Protein AF-A0A9J7KKP9-F1 (afdb_monomer)

pLDDT: mean 76.57, std 21.22, range [40.22, 98.06]

Foldseek 3Di:
DDDPPPPPPPPPPPDDDWDWAWAQELNAIDIDTLCLQLVPCPWQSNVQRDPPPVPDPGPPCPPQQDPVRHGYHDADNVLVVQVSVCSVPVAGDDPQPDDCLVRNLVVCVVRVPVSSNVRSVVCVVPNPDDDDPPDPDDDD

Mean predicted aligned error: 11.91 Å

Secondary structure (DSSP, 8-state):
--STTSSSSSS---S-S--EEEEEETTEEEEEEHHHHTSSTTSHHHHHH-TT-TT-SS-S-GGGB-TT--EEE-S-HHHHHHHHHHHHHSS----TT---HHHHHHHHHHHT-HHHHHHHHHHHHH-S------------

InterPro domains:
  IPR000210 BTB/POZ domain [SM00225] (19-128)
  IPR003131 Potassium channel tetramerisation-type BTB domain [PF02214] (21-117)
  IPR011333 SKP1/BTB/POZ domain superfamily [G3DSA:3.30.710.10] (2-127)
  IPR011333 SKP1/BTB/POZ domain superfamily [SSF54695] (18-123)

Radius of gyration: 18.69 Å; Cα contacts (8 Å, |Δi|>4): 148; chains: 1; bounding box: 38×39×63 Å

Sequence (140 aa):
MNRQRRQARSAQRNGRADDIVYLNVGGHFYTTTRRTITRYPNSRLGRMFRPGAKGFNYPRFPSLWDEQGQFVIDRDGKIFRHVLNFLRLGELVLPDDFRELDLLEKEAEFYDIQELVKAVRTWGKYGCQPVDFNEERIWF

Nearest PDB structures (foldseek):
  8pnm-assembly2_E  TM=8.970E-01  e=4.968E-11  Homo sapiens
  8pnm-assembly2_G  TM=9.168E-01  e=1.965E-10  Homo sapiens
  8pnm-assembly2_H  TM=8.931E-01  e=1.438E-10  Homo sapiens
  8pnm-assembly1_A  TM=8.762E-01  e=1.438E-10  Homo sapiens
  6i0q-assembly1_A  TM=8.826E-01  e=2.227E-10  Homo sapiens

Organism: Branchiostoma floridae (NCBI:txid7739)

Solvent-accessible surface area (backbone atoms only — not comparable to full-atom values): 8849 Å² total; per-residue (Å²): 140,89,77,76,79,75,73,69,77,80,80,76,84,84,84,75,85,62,54,77,42,54,35,30,23,58,87,36,79,45,80,48,37,40,60,39,56,28,63,52,52,89,14,53,50,5,62,74,59,51,85,84,57,81,91,44,82,73,74,97,50,81,84,33,48,50,99,85,72,32,42,47,40,98,46,66,32,74,59,44,54,51,57,53,44,24,45,67,72,75,50,88,78,74,65,94,81,68,81,59,57,73,59,46,36,52,49,24,59,68,40,42,36,67,69,51,35,52,47,48,57,48,35,75,74,68,44,101,58,89,79,77,89,84,65,104,68,86,82,132

Structure (mmCIF, N/CA/C/O backbone):
data_AF-A0A9J7KKP9-F1
#
_entry.id   AF-A0A9J7KKP9-F1
#
loop_
_atom_site.group_PDB
_atom_site.id
_atom_site.type_symbol
_atom_site.label_atom_id
_atom_site.label_alt_id
_atom_site.label_comp_id
_atom_site.label_asym_id
_atom_site.label_entity_id
_atom_site.label_seq_id
_atom_site.pdbx_PDB_ins_code
_atom_site.Cartn_x
_atom_site.Cartn_y
_atom_site.Cartn_z
_atom_site.occupancy
_atom_site.B_iso_or_equiv
_a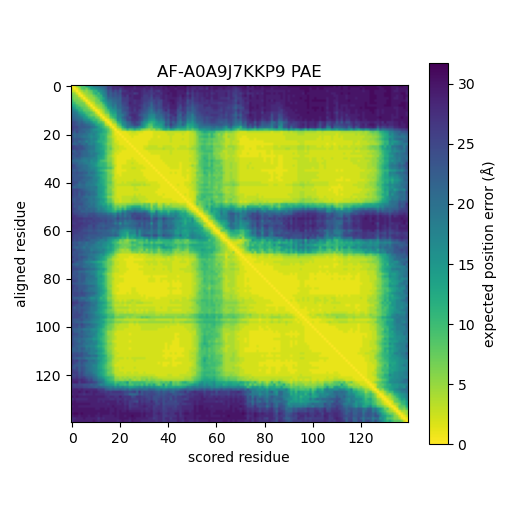tom_site.auth_seq_id
_atom_site.auth_comp_id
_atom_site.auth_asym_id
_atom_site.auth_atom_id
_atom_site.pdbx_PDB_model_num
ATOM 1 N N . MET A 1 1 ? 21.155 -13.452 -42.723 1.00 51.09 1 MET A N 1
ATOM 2 C CA . MET A 1 1 ? 19.798 -12.961 -42.383 1.00 51.09 1 MET A CA 1
ATOM 3 C C . MET A 1 1 ? 19.474 -13.447 -40.966 1.00 51.09 1 MET A C 1
ATOM 5 O O . MET A 1 1 ? 19.676 -14.625 -40.738 1.00 51.09 1 MET A O 1
ATOM 9 N N . ASN A 1 2 ? 19.061 -12.580 -40.024 1.00 41.19 2 ASN A N 1
ATOM 10 C CA . ASN A 1 2 ? 18.736 -12.866 -38.594 1.00 41.19 2 ASN A CA 1
ATOM 11 C C . ASN A 1 2 ? 19.797 -12.598 -37.500 1.00 41.19 2 ASN A C 1
ATOM 13 O O . ASN A 1 2 ? 20.095 -13.466 -36.687 1.00 41.19 2 ASN A O 1
ATOM 17 N N . ARG A 1 3 ? 20.264 -11.348 -37.362 1.00 46.97 3 ARG A N 1
ATOM 18 C CA . ARG A 1 3 ? 20.737 -10.831 -36.049 1.00 46.97 3 ARG A CA 1
ATOM 19 C C . ARG A 1 3 ? 20.099 -9.508 -35.607 1.00 46.97 3 ARG A C 1
ATOM 21 O O . ARG A 1 3 ? 20.134 -9.186 -34.428 1.00 46.97 3 ARG A O 1
ATOM 28 N N . GLN A 1 4 ? 19.413 -8.796 -36.502 1.00 51.38 4 GLN A N 1
ATOM 29 C CA . GLN A 1 4 ? 18.884 -7.452 -36.219 1.00 51.38 4 GLN A CA 1
ATOM 30 C C . GLN A 1 4 ? 17.445 -7.406 -35.667 1.00 51.38 4 GLN A C 1
ATOM 32 O O . GLN A 1 4 ? 16.972 -6.343 -35.291 1.00 51.38 4 GLN A O 1
ATOM 37 N N . ARG A 1 5 ? 16.738 -8.540 -35.535 1.00 49.69 5 ARG A N 1
ATOM 38 C CA . ARG A 1 5 ? 15.347 -8.554 -35.024 1.00 49.69 5 ARG A CA 1
ATOM 39 C C . ARG A 1 5 ? 15.206 -8.647 -33.498 1.00 49.69 5 ARG A C 1
ATOM 41 O O . ARG A 1 5 ? 14.109 -8.455 -32.989 1.00 49.69 5 ARG A O 1
ATOM 48 N N . ARG A 1 6 ? 16.286 -8.916 -32.753 1.00 45.44 6 ARG A N 1
ATOM 49 C CA . ARG A 1 6 ? 16.229 -9.039 -31.280 1.00 45.44 6 ARG A CA 1
ATOM 50 C C . ARG A 1 6 ? 16.405 -7.715 -30.531 1.00 45.44 6 ARG A C 1
ATOM 52 O O . ARG A 1 6 ? 15.982 -7.625 -29.387 1.00 45.44 6 ARG A O 1
ATOM 59 N N . GLN A 1 7 ? 16.957 -6.685 -31.172 1.00 48.47 7 GLN A N 1
ATOM 60 C CA . GLN A 1 7 ? 17.256 -5.400 -30.521 1.00 48.47 7 GLN A CA 1
ATOM 61 C C . GLN A 1 7 ? 16.161 -4.332 -30.697 1.00 48.47 7 GLN A C 1
ATOM 63 O O . GLN A 1 7 ? 16.255 -3.263 -30.110 1.00 48.47 7 GLN A O 1
ATOM 68 N N . ALA A 1 8 ? 15.082 -4.623 -31.432 1.00 41.12 8 ALA A N 1
ATOM 69 C CA . ALA A 1 8 ? 13.999 -3.664 -31.683 1.00 41.12 8 ALA A CA 1
ATOM 70 C C . ALA A 1 8 ? 12.833 -3.721 -30.668 1.00 41.12 8 ALA A C 1
ATOM 72 O O . ALA A 1 8 ? 11.894 -2.941 -30.779 1.00 41.12 8 ALA A O 1
ATOM 73 N N . ARG A 1 9 ? 12.856 -4.626 -29.674 1.00 43.91 9 ARG A N 1
ATOM 74 C CA . ARG A 1 9 ? 11.778 -4.735 -28.663 1.00 43.91 9 ARG A CA 1
ATOM 75 C C . ARG A 1 9 ? 11.997 -3.895 -27.402 1.00 43.91 9 ARG A C 1
ATOM 77 O O . ARG A 1 9 ? 11.061 -3.731 -26.628 1.00 43.91 9 ARG A O 1
ATOM 84 N N . SER A 1 10 ? 13.195 -3.359 -27.187 1.00 43.91 10 SER A N 1
ATOM 85 C CA . SER A 1 10 ? 13.556 -2.660 -25.946 1.00 43.91 10 SER A CA 1
ATOM 86 C C . SER A 1 10 ? 13.458 -1.132 -26.021 1.00 43.91 10 SER A C 1
ATOM 88 O O . SER A 1 10 ? 13.571 -0.481 -24.989 1.00 43.91 10 SER A O 1
ATOM 90 N N . ALA A 1 11 ? 13.211 -0.544 -27.198 1.00 45.47 11 ALA A N 1
ATOM 91 C CA . ALA A 1 11 ? 13.311 0.907 -27.405 1.00 45.47 11 ALA A CA 1
ATOM 92 C C . ALA A 1 11 ? 11.970 1.649 -27.582 1.00 45.47 11 ALA A C 1
ATOM 94 O O . ALA A 1 11 ? 11.970 2.830 -27.919 1.00 45.47 11 ALA A O 1
ATOM 95 N N . GLN A 1 12 ? 10.819 1.009 -27.338 1.00 44.66 12 GLN A N 1
ATOM 96 C CA . GLN A 1 12 ? 9.517 1.660 -27.536 1.00 44.66 12 GLN A CA 1
ATOM 97 C C . GLN A 1 12 ? 8.521 1.339 -26.419 1.00 44.66 12 GLN A C 1
ATOM 99 O O . GLN A 1 12 ? 7.520 0.657 -26.610 1.00 44.66 12 GLN A O 1
ATOM 104 N N . ARG A 1 13 ? 8.806 1.853 -25.221 1.00 44.84 13 ARG A N 1
ATOM 105 C CA . ARG A 1 13 ? 7.824 1.989 -24.130 1.00 44.84 13 ARG A CA 1
ATOM 106 C C . ARG A 1 13 ? 7.748 3.422 -23.591 1.00 44.84 13 ARG A C 1
ATOM 108 O O . ARG A 1 13 ? 7.372 3.641 -22.451 1.00 44.84 13 ARG A O 1
ATOM 115 N N . ASN A 1 14 ? 8.087 4.410 -24.419 1.00 48.66 14 ASN A N 1
ATOM 116 C CA . ASN A 1 14 ? 7.822 5.808 -24.096 1.00 48.66 14 ASN A CA 1
ATOM 117 C C . ASN A 1 14 ? 6.437 6.207 -24.609 1.00 48.66 14 ASN A C 1
ATOM 119 O O . ASN A 1 14 ? 6.216 6.296 -25.816 1.00 48.66 14 ASN A O 1
ATOM 123 N N . GLY A 1 15 ? 5.535 6.462 -23.660 1.00 46.62 15 GLY A N 1
ATOM 124 C CA . GLY A 1 15 ? 4.261 7.139 -23.874 1.00 46.62 15 GLY A CA 1
ATOM 125 C C . GLY A 1 15 ? 3.054 6.208 -23.864 1.00 46.62 15 GLY A C 1
ATOM 126 O O . GLY A 1 15 ? 2.677 5.692 -24.915 1.00 46.62 15 GLY A O 1
ATOM 127 N N . ARG A 1 16 ? 2.450 6.027 -22.682 1.00 47.84 16 ARG A N 1
ATOM 128 C CA . ARG A 1 16 ? 1.007 5.851 -22.407 1.00 47.84 16 ARG A CA 1
ATOM 129 C C . ARG A 1 16 ? 0.822 5.642 -20.896 1.00 47.84 16 ARG A C 1
ATOM 131 O O . ARG A 1 16 ? 1.768 5.259 -20.222 1.00 47.84 16 ARG A O 1
ATOM 138 N N . ALA A 1 17 ? -0.346 6.003 -20.376 1.00 44.81 17 ALA A N 1
ATOM 139 C CA . ALA A 1 17 ? -0.692 5.969 -18.956 1.00 44.81 17 ALA A CA 1
ATOM 140 C C . ALA A 1 17 ? -0.261 4.670 -18.238 1.00 44.81 17 ALA A C 1
ATOM 142 O O . ALA A 1 17 ? -0.307 3.598 -18.830 1.00 44.81 17 ALA A O 1
ATOM 143 N N . ASP A 1 18 ? 0.086 4.785 -16.953 1.00 57.22 18 ASP A N 1
ATOM 144 C CA . ASP A 1 18 ? -0.027 3.694 -15.977 1.00 57.22 18 ASP A CA 1
ATOM 145 C C . ASP A 1 18 ? 0.723 2.383 -16.298 1.00 57.22 18 ASP A C 1
ATOM 147 O O . ASP A 1 18 ? 0.117 1.349 -16.571 1.00 57.22 18 ASP A O 1
ATOM 151 N N . ASP A 1 19 ? 2.058 2.386 -16.170 1.00 81.00 19 ASP A N 1
ATOM 152 C CA . ASP A 1 19 ? 2.848 1.144 -16.128 1.00 81.00 19 ASP A CA 1
ATOM 153 C C . ASP A 1 19 ? 2.263 0.166 -15.096 1.00 81.00 19 ASP A C 1
ATOM 155 O O . ASP A 1 19 ? 2.125 0.507 -13.918 1.00 81.00 19 ASP A O 1
ATOM 159 N N . ILE A 1 20 ? 1.964 -1.062 -15.517 1.00 87.38 20 ILE A N 1
ATOM 160 C CA . ILE A 1 20 ? 1.610 -2.148 -14.600 1.00 87.38 20 ILE A CA 1
ATOM 161 C C . ILE A 1 20 ? 2.839 -2.528 -13.766 1.00 87.38 20 ILE A C 1
ATOM 163 O O . ILE A 1 20 ? 3.941 -2.684 -14.294 1.00 87.38 20 ILE A O 1
ATOM 167 N N . VAL A 1 21 ? 2.635 -2.695 -12.461 1.00 87.25 21 VAL A N 1
ATOM 168 C CA . VAL A 1 21 ? 3.633 -3.088 -11.465 1.00 87.25 21 VAL A CA 1
ATOM 169 C C . VAL A 1 21 ? 3.189 -4.395 -10.813 1.00 87.25 21 VAL A C 1
ATOM 171 O O . VAL A 1 21 ? 2.060 -4.499 -10.327 1.00 87.25 21 VAL A O 1
ATOM 174 N N . TYR A 1 22 ? 4.098 -5.366 -10.778 1.00 88.50 22 TYR A N 1
ATOM 175 C CA . TYR A 1 22 ? 3.918 -6.650 -10.106 1.00 88.50 22 TYR A CA 1
ATOM 176 C C . TYR A 1 22 ? 4.726 -6.670 -8.809 1.00 88.50 22 TYR A C 1
ATOM 178 O O . TYR A 1 22 ? 5.911 -6.328 -8.812 1.00 88.50 22 TYR A O 1
ATOM 186 N N . LEU A 1 23 ? 4.079 -7.057 -7.712 1.00 90.69 23 LEU A N 1
ATOM 187 C CA . LEU A 1 23 ? 4.653 -7.089 -6.369 1.00 90.69 23 LEU A CA 1
ATOM 188 C C . LEU A 1 23 ? 4.442 -8.477 -5.757 1.00 90.69 23 LEU A C 1
ATOM 190 O O . LEU A 1 23 ? 3.366 -9.055 -5.900 1.00 90.69 23 LEU A O 1
ATOM 194 N N . ASN A 1 24 ? 5.433 -8.964 -5.027 1.00 91.94 24 ASN A N 1
ATOM 195 C CA . ASN A 1 24 ? 5.343 -10.131 -4.161 1.00 91.94 24 ASN A CA 1
ATOM 196 C C . ASN A 1 24 ? 5.579 -9.659 -2.720 1.00 91.94 24 ASN A C 1
ATOM 198 O O . ASN A 1 24 ? 6.676 -9.227 -2.389 1.00 91.94 24 ASN A O 1
ATOM 202 N N . VAL A 1 25 ? 4.554 -9.682 -1.870 1.00 93.62 25 VAL A N 1
ATOM 203 C CA . VAL A 1 25 ? 4.631 -9.183 -0.488 1.00 93.62 25 VAL A CA 1
ATOM 204 C C . VAL A 1 25 ? 4.447 -10.350 0.472 1.00 93.62 25 VAL A C 1
ATOM 206 O O . VAL A 1 25 ? 3.336 -10.861 0.598 1.00 93.62 25 VAL A O 1
ATOM 209 N N . GLY A 1 26 ? 5.530 -10.833 1.083 1.00 92.25 26 GLY A N 1
ATOM 210 C CA . GLY A 1 26 ? 5.492 -11.993 1.984 1.00 92.25 26 GLY A CA 1
ATOM 211 C C . GLY A 1 26 ? 4.808 -13.222 1.366 1.00 92.25 26 GLY A C 1
ATOM 212 O O . GLY A 1 26 ? 3.988 -13.869 2.016 1.00 92.25 26 GLY A O 1
ATOM 213 N N . GLY A 1 27 ? 5.041 -13.483 0.073 1.00 90.81 27 GLY A N 1
ATOM 214 C CA . GLY A 1 27 ? 4.414 -14.581 -0.675 1.00 90.81 27 GLY A CA 1
ATOM 215 C C . GLY A 1 27 ? 3.026 -14.277 -1.256 1.00 90.81 27 GLY A C 1
ATOM 216 O O . GLY A 1 27 ? 2.439 -15.142 -1.904 1.00 90.81 27 GLY A O 1
ATOM 217 N N . HIS A 1 28 ? 2.488 -13.069 -1.056 1.00 94.62 28 HIS A N 1
ATOM 218 C CA . HIS A 1 28 ? 1.219 -12.637 -1.645 1.00 94.62 28 HIS A CA 1
ATOM 219 C C . HIS A 1 28 ? 1.467 -11.795 -2.894 1.00 94.62 28 HIS A C 1
ATOM 221 O O . HIS A 1 28 ? 2.108 -10.742 -2.845 1.00 94.62 28 HIS A O 1
ATOM 227 N N . PHE A 1 29 ? 0.922 -12.241 -4.021 1.00 93.81 29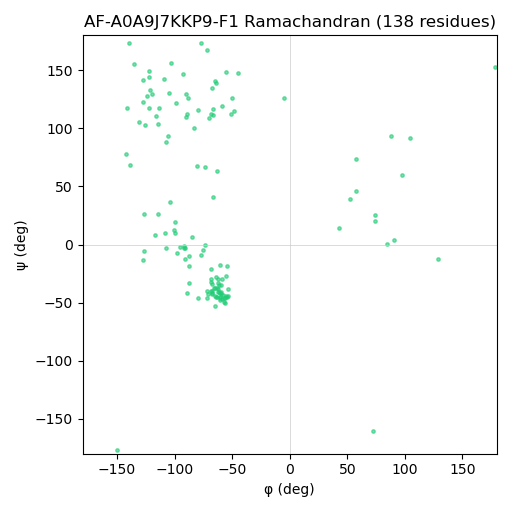 PHE A N 1
ATOM 228 C CA . PHE A 1 29 ? 1.126 -11.591 -5.310 1.00 93.81 29 PHE A CA 1
ATOM 229 C C . PHE A 1 29 ? 0.082 -10.507 -5.559 1.00 93.81 29 PHE A C 1
ATOM 231 O O . PHE A 1 29 ? -1.124 -10.752 -5.540 1.00 93.81 29 PHE A O 1
ATOM 238 N N . TYR A 1 30 ? 0.562 -9.306 -5.862 1.00 95.38 30 TYR A N 1
ATOM 239 C CA . TYR A 1 30 ? -0.255 -8.148 -6.180 1.00 95.38 30 TYR A CA 1
ATOM 240 C C . TYR A 1 30 ? 0.091 -7.598 -7.555 1.00 95.38 30 TYR A C 1
ATOM 242 O O . TYR A 1 30 ? 1.245 -7.561 -7.977 1.00 95.38 30 TYR A O 1
ATOM 250 N N . THR A 1 31 ? -0.939 -7.112 -8.240 1.00 94.06 31 THR A N 1
ATOM 251 C CA . THR A 1 31 ? -0.801 -6.344 -9.477 1.00 94.06 31 THR A CA 1
ATOM 252 C C . THR A 1 31 ? -1.449 -4.981 -9.278 1.00 94.06 31 THR A C 1
ATOM 254 O O . THR A 1 31 ? -2.557 -4.867 -8.743 1.00 94.06 31 THR A O 1
ATOM 257 N N . THR A 1 32 ? -0.746 -3.926 -9.672 1.00 93.81 32 THR A N 1
ATOM 258 C CA . THR A 1 32 ? -1.228 -2.547 -9.566 1.00 93.81 32 THR A CA 1
ATOM 259 C C . THR A 1 32 ? -0.648 -1.678 -10.679 1.00 93.81 32 THR A C 1
ATOM 261 O O . THR A 1 32 ? 0.062 -2.172 -11.549 1.00 93.81 32 THR A O 1
ATOM 264 N N . THR A 1 33 ? -0.954 -0.385 -10.673 1.00 91.88 33 THR A N 1
ATOM 265 C CA . THR A 1 33 ? -0.348 0.594 -11.581 1.00 91.88 33 THR A CA 1
ATOM 266 C C . THR A 1 33 ? 0.711 1.418 -10.859 1.00 91.88 33 THR A C 1
ATOM 268 O O . THR A 1 33 ? 0.652 1.618 -9.638 1.00 91.88 33 THR A O 1
ATOM 271 N N . ARG A 1 34 ? 1.651 1.973 -11.626 1.00 88.38 34 ARG A N 1
ATOM 272 C CA . ARG A 1 34 ? 2.628 2.937 -11.123 1.00 88.38 34 ARG A CA 1
ATOM 273 C C . ARG A 1 34 ? 1.932 4.125 -10.466 1.00 88.38 34 ARG A C 1
ATOM 275 O O . ARG A 1 34 ? 2.302 4.492 -9.361 1.00 88.38 34 ARG A O 1
ATOM 282 N N . ARG A 1 35 ? 0.880 4.667 -11.085 1.00 91.06 35 ARG A N 1
ATOM 283 C CA . ARG A 1 35 ? 0.094 5.777 -10.528 1.00 91.06 35 ARG A CA 1
ATOM 284 C C . ARG A 1 35 ? -0.430 5.478 -9.128 1.00 91.06 35 ARG A C 1
ATOM 286 O O . ARG A 1 35 ? -0.317 6.330 -8.253 1.00 91.06 35 ARG A O 1
ATOM 293 N N . THR A 1 36 ? -0.974 4.282 -8.906 1.00 94.06 36 THR A N 1
ATOM 294 C CA . THR A 1 36 ? -1.462 3.868 -7.586 1.00 94.06 36 THR A CA 1
ATOM 295 C C . THR A 1 36 ? -0.319 3.774 -6.577 1.00 94.06 36 THR A C 1
ATOM 297 O O . THR A 1 36 ? -0.387 4.392 -5.518 1.00 94.06 36 THR A O 1
ATOM 300 N N . ILE A 1 37 ? 0.749 3.036 -6.898 1.00 91.88 37 ILE A N 1
ATOM 301 C CA . ILE A 1 37 ? 1.847 2.794 -5.947 1.00 91.88 37 ILE A CA 1
ATOM 302 C C . ILE A 1 37 ? 2.660 4.070 -5.652 1.00 91.88 37 ILE A C 1
ATOM 304 O O . ILE A 1 37 ? 3.291 4.175 -4.603 1.00 91.88 37 ILE A O 1
ATOM 308 N N . THR A 1 38 ? 2.602 5.071 -6.542 1.00 91.19 38 THR A N 1
ATOM 309 C CA . THR A 1 38 ? 3.224 6.390 -6.362 1.00 91.19 38 THR A CA 1
ATOM 310 C C . THR A 1 38 ? 2.270 7.486 -5.892 1.00 91.19 38 THR A C 1
ATOM 312 O O . THR A 1 38 ? 2.673 8.649 -5.903 1.00 91.19 38 THR A O 1
ATOM 315 N N . ARG A 1 39 ? 1.030 7.166 -5.484 1.00 93.38 39 ARG A N 1
ATOM 316 C CA . ARG A 1 39 ? 0.032 8.176 -5.076 1.00 93.38 39 ARG A CA 1
ATOM 317 C C . ARG A 1 39 ? 0.540 9.125 -3.997 1.00 93.38 39 ARG A C 1
ATOM 319 O O . ARG A 1 39 ? 0.251 10.311 -4.070 1.00 93.38 39 ARG A O 1
ATOM 326 N N . TYR A 1 40 ? 1.313 8.603 -3.046 1.00 92.44 40 TYR A N 1
ATOM 327 C CA . TYR A 1 40 ? 2.051 9.390 -2.061 1.00 92.44 40 TYR A CA 1
ATOM 328 C C . TYR A 1 40 ? 3.523 9.367 -2.447 1.00 92.44 40 TYR A C 1
ATOM 330 O O . TYR A 1 40 ? 4.239 8.436 -2.065 1.00 92.44 40 TYR A O 1
ATOM 338 N N . PRO A 1 41 ? 4.016 10.355 -3.211 1.00 89.56 41 PRO A N 1
ATOM 339 C CA . PRO A 1 41 ? 5.348 10.283 -3.785 1.00 89.56 41 PRO A CA 1
ATOM 340 C C . PRO A 1 41 ? 6.416 10.219 -2.690 1.00 89.56 41 PRO A C 1
ATOM 342 O O . PRO A 1 41 ? 7.476 9.620 -2.889 1.00 89.56 41 PRO A O 1
ATOM 345 N N . ASN A 1 42 ? 6.173 10.880 -1.554 1.00 88.25 42 ASN A N 1
ATOM 346 C CA . ASN A 1 42 ? 7.098 10.955 -0.426 1.00 88.25 42 ASN A CA 1
ATOM 347 C C . ASN A 1 42 ? 7.118 9.682 0.420 1.00 88.25 42 ASN A C 1
ATOM 349 O O . ASN A 1 42 ? 8.015 9.577 1.237 1.00 88.25 42 ASN A O 1
ATOM 353 N N . SER A 1 43 ? 6.219 8.719 0.204 1.00 90.88 43 SER A N 1
ATOM 354 C CA . SER A 1 43 ? 6.236 7.437 0.916 1.00 90.88 43 SER A CA 1
ATOM 355 C C . SER A 1 43 ? 7.387 6.534 0.466 1.00 90.88 43 SER A C 1
ATOM 357 O O . SER A 1 43 ? 8.007 6.762 -0.579 1.00 90.88 43 SER A O 1
ATOM 359 N N . ARG A 1 44 ? 7.669 5.462 1.217 1.00 88.88 44 ARG A N 1
ATOM 360 C CA . ARG A 1 44 ? 8.674 4.455 0.840 1.00 88.88 44 ARG A CA 1
ATOM 361 C C . ARG A 1 44 ? 8.349 3.850 -0.526 1.00 88.88 44 ARG A C 1
ATOM 363 O O . ARG A 1 44 ? 9.229 3.808 -1.382 1.00 88.88 44 ARG A O 1
ATOM 370 N N . LEU A 1 45 ? 7.088 3.476 -0.750 1.00 89.50 45 LEU A N 1
ATOM 371 C CA . LEU A 1 45 ? 6.602 2.953 -2.032 1.00 89.50 45 LEU A CA 1
ATOM 372 C C . LEU A 1 45 ? 6.679 4.010 -3.139 1.00 89.50 45 LEU A C 1
ATOM 374 O O . LEU A 1 45 ? 7.197 3.744 -4.221 1.00 89.50 45 LEU A O 1
ATOM 378 N N . GLY A 1 46 ? 6.262 5.244 -2.851 1.00 88.31 46 GLY A N 1
ATOM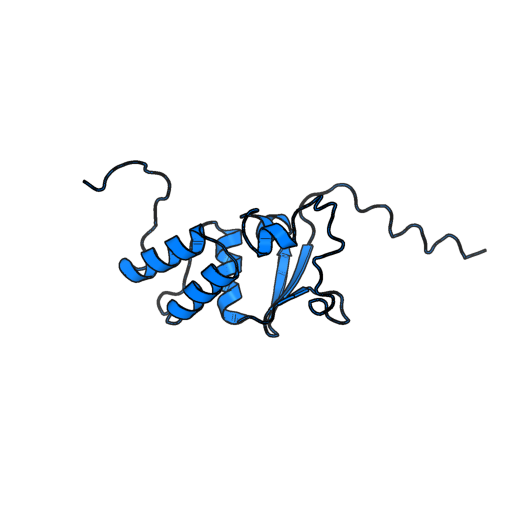 379 C CA . GLY A 1 46 ? 6.346 6.343 -3.806 1.00 88.31 46 GLY A CA 1
ATOM 380 C C . GLY A 1 46 ? 7.768 6.560 -4.301 1.00 88.31 46 GLY A C 1
ATOM 381 O O . GLY A 1 46 ? 8.000 6.555 -5.508 1.00 88.31 46 GLY A O 1
ATOM 382 N N . ARG A 1 47 ? 8.734 6.657 -3.380 1.00 84.56 47 ARG A N 1
ATOM 383 C CA . ARG A 1 47 ? 10.164 6.808 -3.690 1.00 84.56 47 ARG A CA 1
ATOM 384 C C . ARG A 1 47 ? 10.720 5.640 -4.511 1.00 84.56 47 ARG A C 1
ATOM 386 O O . ARG A 1 47 ? 11.555 5.880 -5.377 1.00 84.56 47 ARG A O 1
ATOM 393 N N . MET A 1 48 ? 10.248 4.412 -4.284 1.00 79.12 48 MET A N 1
ATOM 394 C CA . MET A 1 48 ? 10.683 3.221 -5.031 1.00 79.12 48 MET A CA 1
ATOM 395 C C . MET A 1 48 ? 10.233 3.225 -6.500 1.00 79.12 48 MET A C 1
ATOM 397 O O . MET A 1 48 ? 10.950 2.703 -7.351 1.00 79.12 48 MET A O 1
ATOM 401 N N . PHE A 1 49 ? 9.073 3.814 -6.813 1.00 79.44 49 PHE A N 1
ATOM 402 C CA . PHE A 1 49 ? 8.441 3.684 -8.133 1.00 79.44 49 PHE A CA 1
ATOM 403 C C . PHE A 1 49 ? 8.301 5.004 -8.927 1.00 79.44 49 PHE A C 1
ATOM 405 O O . PHE A 1 49 ? 7.678 4.987 -9.997 1.00 79.44 49 PHE A O 1
ATOM 412 N N . ARG A 1 50 ? 8.882 6.135 -8.474 1.00 74.31 50 ARG A N 1
ATOM 413 C CA . ARG A 1 50 ? 8.799 7.436 -9.185 1.00 74.31 50 ARG A CA 1
ATOM 414 C C . ARG A 1 50 ? 9.490 7.419 -10.567 1.00 74.31 50 ARG A C 1
ATOM 416 O O . ARG A 1 50 ? 10.611 6.919 -10.683 1.00 74.31 50 ARG A O 1
ATOM 423 N N . PRO A 1 51 ? 8.897 8.049 -11.602 1.00 64.94 51 PRO A N 1
ATOM 424 C CA . PRO A 1 51 ? 9.574 8.302 -12.876 1.00 64.94 51 PRO A CA 1
ATOM 425 C C . PRO A 1 51 ? 10.762 9.259 -12.708 1.00 64.94 51 PRO A C 1
ATOM 427 O O . PRO A 1 51 ? 10.662 10.250 -11.989 1.00 64.94 51 PRO A O 1
ATOM 430 N N . GLY A 1 52 ? 11.875 9.008 -13.402 1.00 57.97 52 GLY A N 1
ATOM 431 C CA . GLY A 1 52 ? 12.987 9.963 -13.444 1.00 57.97 52 GLY A CA 1
ATOM 432 C C . GLY A 1 52 ? 13.827 10.046 -12.169 1.00 57.97 52 GLY A C 1
ATOM 433 O O . GLY A 1 52 ? 14.567 11.015 -12.020 1.00 57.97 52 GLY A O 1
ATOM 434 N N . ALA A 1 53 ? 13.786 9.032 -11.297 1.00 55.12 53 ALA A N 1
ATOM 435 C CA . ALA A 1 53 ? 14.797 8.803 -10.264 1.00 55.12 53 ALA A CA 1
ATOM 436 C C . ALA A 1 53 ? 16.177 8.505 -10.909 1.00 55.12 53 ALA A C 1
ATOM 438 O O . ALA A 1 53 ? 16.728 7.411 -10.811 1.00 55.12 53 ALA A O 1
ATOM 439 N N . LYS A 1 54 ? 16.727 9.486 -11.640 1.00 40.41 54 LYS A N 1
ATOM 440 C CA . LYS A 1 54 ? 18.080 9.489 -12.193 1.00 40.41 54 LYS A CA 1
ATOM 441 C C . LYS A 1 54 ? 19.045 9.555 -11.014 1.00 40.41 54 LYS A C 1
ATOM 443 O O . LYS A 1 54 ? 19.092 10.552 -10.306 1.00 40.41 54 LYS A O 1
ATOM 448 N N . GLY A 1 55 ? 19.766 8.462 -10.795 1.00 41.12 55 GLY A N 1
ATOM 449 C CA . GLY A 1 55 ? 20.620 8.257 -9.621 1.00 41.12 55 GLY A CA 1
ATOM 450 C C . GLY A 1 55 ? 20.356 6.933 -8.907 1.00 41.12 55 GLY A C 1
ATOM 451 O O . GLY A 1 55 ? 21.192 6.485 -8.130 1.00 41.12 55 GLY A O 1
ATOM 452 N N . PHE A 1 56 ? 19.256 6.256 -9.242 1.00 41.88 56 PHE A N 1
ATOM 453 C CA . PHE A 1 56 ? 19.067 4.852 -8.925 1.00 41.88 56 PHE A CA 1
ATOM 454 C C . PHE A 1 56 ? 18.727 4.085 -10.209 1.00 41.88 56 PHE A C 1
ATOM 456 O O . PHE A 1 56 ? 17.579 4.032 -10.637 1.00 41.88 56 PHE A O 1
ATOM 463 N N . ASN A 1 57 ? 19.706 3.362 -10.762 1.00 45.38 57 ASN A N 1
ATOM 464 C CA . ASN A 1 57 ? 19.410 1.944 -10.987 1.00 45.38 57 ASN A CA 1
ATOM 465 C C . ASN A 1 57 ? 18.831 1.468 -9.643 1.00 45.38 57 ASN A C 1
ATOM 467 O O . ASN A 1 57 ? 19.532 1.659 -8.651 1.00 45.38 57 ASN A O 1
ATOM 471 N N . TYR A 1 58 ? 17.550 1.068 -9.603 1.00 45.91 58 TYR A N 1
ATOM 472 C CA . TYR A 1 58 ? 16.770 0.604 -8.436 1.00 45.91 58 TYR A CA 1
ATOM 473 C C . TYR A 1 58 ? 17.565 0.472 -7.121 1.00 45.91 58 TYR A C 1
ATOM 475 O O . TYR A 1 58 ? 18.579 -0.222 -7.112 1.00 45.91 58 TYR A O 1
ATOM 483 N N . PRO A 1 59 ? 17.146 1.088 -5.997 1.00 40.22 59 PRO A N 1
ATOM 484 C CA . PRO A 1 59 ? 18.005 1.245 -4.828 1.00 40.22 59 PRO A CA 1
ATOM 485 C C . PRO A 1 59 ? 18.645 -0.059 -4.389 1.00 40.22 59 PRO A C 1
ATOM 487 O O . PRO A 1 59 ? 17.925 -0.930 -3.934 1.00 40.22 59 PRO A O 1
ATOM 490 N N . ARG A 1 60 ? 19.980 -0.142 -4.541 1.00 47.19 60 ARG A N 1
ATOM 491 C CA . ARG A 1 60 ? 21.008 -0.685 -3.622 1.00 47.19 60 ARG A CA 1
ATOM 492 C C . ARG A 1 60 ? 20.715 -2.014 -2.892 1.00 47.19 60 ARG A C 1
ATOM 494 O O . ARG A 1 60 ? 21.440 -2.360 -1.969 1.00 47.19 60 ARG A O 1
ATOM 501 N N . PHE A 1 61 ? 19.703 -2.751 -3.332 1.00 46.56 61 PHE A N 1
ATOM 502 C CA . PHE A 1 61 ? 19.192 -4.002 -2.786 1.00 46.56 61 PHE A CA 1
ATOM 503 C C . PHE A 1 61 ? 18.789 -4.910 -3.960 1.00 46.56 61 PHE A C 1
ATOM 505 O O . PHE A 1 61 ? 17.608 -5.022 -4.295 1.00 46.56 61 PHE A O 1
ATOM 512 N N . PRO A 1 62 ? 19.767 -5.556 -4.622 1.00 45.53 62 PRO A N 1
ATOM 513 C CA . PRO A 1 62 ? 19.513 -6.579 -5.641 1.00 45.53 62 PRO A CA 1
ATOM 514 C C . PRO A 1 62 ? 18.606 -7.721 -5.150 1.00 45.53 62 PRO A C 1
ATOM 516 O O . PRO A 1 62 ? 18.012 -8.419 -5.958 1.00 45.53 62 PRO A O 1
ATOM 519 N N . SER A 1 63 ? 18.471 -7.881 -3.831 1.00 49.53 63 SER A N 1
ATOM 520 C CA . SER A 1 63 ? 17.667 -8.892 -3.140 1.00 49.53 63 SER A CA 1
ATOM 521 C C . SER A 1 63 ? 16.147 -8.675 -3.186 1.00 49.53 63 SER A C 1
ATOM 523 O O . SER A 1 63 ? 15.418 -9.473 -2.609 1.00 49.53 63 SER A O 1
ATOM 525 N N . LEU A 1 64 ? 15.657 -7.607 -3.824 1.00 59.34 64 LEU A N 1
ATOM 526 C CA . LEU A 1 64 ? 14.224 -7.278 -3.892 1.00 59.34 64 LEU A CA 1
ATO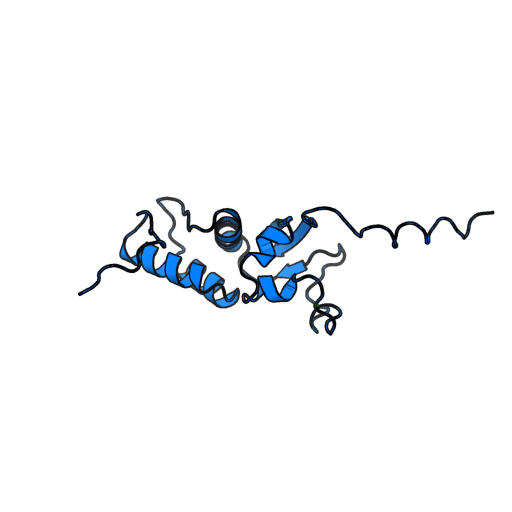M 527 C C . LEU A 1 64 ? 13.571 -7.675 -5.222 1.00 59.34 64 LEU A C 1
ATOM 529 O O . LEU A 1 64 ? 12.464 -7.229 -5.503 1.00 59.34 64 LEU A O 1
ATOM 533 N N . TRP A 1 65 ? 14.242 -8.468 -6.055 1.00 66.56 65 TRP A N 1
ATOM 534 C CA . TRP A 1 65 ? 13.678 -8.990 -7.299 1.00 66.56 65 TRP A CA 1
ATOM 535 C C . TRP A 1 65 ? 13.773 -10.507 -7.288 1.00 66.56 65 TRP A C 1
ATOM 537 O O . TRP A 1 65 ? 14.852 -11.045 -7.043 1.00 66.56 65 TRP A O 1
ATOM 547 N N . ASP A 1 66 ? 12.657 -11.186 -7.531 1.00 66.88 66 ASP A N 1
ATOM 548 C CA . ASP A 1 66 ? 12.679 -12.632 -7.745 1.00 66.88 66 ASP A CA 1
ATOM 549 C C . ASP A 1 66 ? 13.186 -12.982 -9.155 1.00 66.88 66 ASP A C 1
ATOM 551 O O . ASP A 1 66 ? 13.410 -12.117 -10.009 1.00 66.88 66 ASP A O 1
ATOM 555 N N . GLU A 1 67 ? 13.377 -14.277 -9.408 1.00 66.38 67 GLU A N 1
ATOM 556 C CA . GLU A 1 67 ? 13.814 -14.798 -10.710 1.00 66.38 67 GLU A CA 1
ATOM 557 C C . GLU A 1 67 ? 12.825 -14.461 -11.844 1.00 66.38 67 GLU A C 1
ATOM 559 O O . GLU A 1 67 ? 13.184 -14.495 -13.022 1.00 66.38 67 GLU A O 1
ATOM 564 N N . GLN A 1 68 ? 11.586 -14.102 -11.495 1.00 64.00 68 GLN A N 1
ATOM 565 C CA . GLN A 1 68 ? 10.521 -13.700 -12.409 1.00 64.00 68 GLN A CA 1
ATOM 566 C C . GLN A 1 68 ? 10.488 -12.178 -12.651 1.00 64.00 68 GLN A C 1
ATOM 568 O O . GLN A 1 68 ? 9.702 -11.702 -13.476 1.00 64.00 68 GLN A O 1
ATOM 573 N N . GLY A 1 69 ? 11.357 -11.407 -11.989 1.00 67.50 69 GLY A N 1
ATOM 574 C CA . GLY A 1 69 ? 11.439 -9.955 -12.119 1.00 67.50 69 GLY A CA 1
ATOM 575 C C . GLY A 1 69 ? 10.299 -9.209 -11.421 1.00 67.50 69 GLY A C 1
ATOM 576 O O . GLY A 1 69 ? 9.968 -8.093 -11.831 1.00 67.50 69 GLY A O 1
ATOM 577 N N . GLN A 1 70 ? 9.689 -9.797 -10.390 1.00 72.56 70 GLN A N 1
ATOM 578 C CA . GLN A 1 70 ? 8.703 -9.142 -9.530 1.00 72.56 70 GLN A CA 1
ATOM 579 C C . GLN A 1 70 ? 9.387 -8.515 -8.315 1.00 72.56 70 GLN A C 1
ATOM 581 O O . GLN A 1 70 ? 10.380 -9.032 -7.806 1.00 72.56 70 GLN A O 1
ATOM 586 N N . PHE A 1 71 ? 8.847 -7.391 -7.838 1.00 81.69 71 PHE A N 1
ATOM 587 C CA . PHE A 1 71 ? 9.409 -6.705 -6.680 1.00 81.69 71 PHE A CA 1
ATOM 588 C C . PHE A 1 71 ? 8.973 -7.397 -5.387 1.00 81.69 71 PHE A C 1
ATOM 590 O O . PHE A 1 71 ? 7.783 -7.414 -5.064 1.00 81.69 71 PHE A O 1
ATOM 597 N N . VAL A 1 72 ? 9.933 -7.947 -4.655 1.00 85.88 72 VAL A N 1
ATOM 598 C CA . VAL A 1 72 ? 9.723 -8.676 -3.407 1.00 85.88 72 VAL A CA 1
ATOM 599 C C . VAL A 1 72 ? 9.799 -7.716 -2.226 1.00 85.88 72 VAL A C 1
ATOM 601 O O . VAL A 1 72 ? 10.748 -6.950 -2.079 1.00 85.88 72 VAL A O 1
ATOM 604 N N . ILE A 1 73 ? 8.792 -7.771 -1.364 1.00 89.19 73 ILE A N 1
ATOM 605 C CA . ILE A 1 73 ? 8.712 -7.032 -0.112 1.00 89.19 73 ILE A CA 1
ATOM 606 C C . ILE A 1 73 ? 8.538 -8.057 1.005 1.00 89.19 73 ILE A C 1
ATOM 608 O O . ILE A 1 73 ? 7.533 -8.761 1.064 1.00 89.19 73 ILE A O 1
ATOM 612 N N . ASP A 1 74 ? 9.505 -8.117 1.912 1.00 90.19 74 ASP A N 1
ATOM 613 C CA . ASP A 1 74 ? 9.463 -8.990 3.086 1.00 90.19 74 ASP A CA 1
ATOM 614 C C . ASP A 1 74 ? 8.598 -8.369 4.197 1.00 90.19 74 ASP A C 1
ATOM 616 O O . ASP A 1 74 ? 9.107 -7.865 5.196 1.00 90.19 74 ASP A O 1
ATOM 620 N N . ARG A 1 75 ? 7.285 -8.276 3.944 1.00 94.25 75 ARG A N 1
ATOM 621 C CA . ARG A 1 75 ? 6.252 -7.728 4.844 1.00 94.25 75 ARG A CA 1
ATOM 622 C C . ARG A 1 75 ? 4.984 -8.573 4.783 1.00 94.25 75 ARG A C 1
ATOM 624 O O . ARG A 1 75 ? 4.869 -9.460 3.938 1.00 94.25 75 ARG A O 1
ATOM 631 N N . ASP A 1 76 ? 4.020 -8.274 5.651 1.00 96.25 76 ASP A N 1
ATOM 632 C CA . ASP A 1 76 ? 2.758 -9.005 5.685 1.00 96.25 76 ASP A CA 1
ATOM 633 C C . ASP A 1 76 ? 1.911 -8.744 4.430 1.00 96.25 76 ASP A C 1
ATOM 635 O O . ASP A 1 76 ? 1.385 -7.653 4.186 1.00 96.25 76 ASP A O 1
ATOM 639 N N . GLY A 1 77 ? 1.769 -9.790 3.620 1.00 95.44 77 GLY A N 1
ATOM 640 C CA . GLY A 1 77 ? 1.016 -9.732 2.382 1.00 95.44 77 GLY A CA 1
ATOM 641 C C . GLY A 1 77 ? -0.486 -9.563 2.569 1.00 95.44 77 GLY A C 1
ATOM 642 O O . GLY A 1 77 ? -1.110 -8.947 1.711 1.00 95.44 77 GLY A O 1
ATOM 643 N N . LYS A 1 78 ? -1.094 -10.051 3.655 1.00 97.00 78 LYS A N 1
ATOM 644 C CA . LYS A 1 78 ? -2.544 -9.918 3.885 1.00 97.00 78 LYS A CA 1
ATOM 645 C C . LYS A 1 78 ? -2.895 -8.481 4.237 1.00 97.00 78 LYS A C 1
ATOM 647 O O . LYS A 1 78 ? -3.799 -7.903 3.634 1.00 97.00 78 LYS A O 1
ATOM 652 N N . ILE A 1 79 ? -2.123 -7.878 5.132 1.00 97.81 79 ILE A N 1
ATOM 653 C CA . ILE A 1 79 ? -2.309 -6.496 5.578 1.00 97.81 79 ILE A CA 1
ATOM 654 C C . ILE A 1 79 ? -2.017 -5.511 4.448 1.00 97.81 79 ILE A C 1
ATOM 656 O O . ILE A 1 79 ? -2.729 -4.514 4.287 1.00 97.81 79 ILE A O 1
ATOM 660 N N . PHE A 1 80 ? -1.052 -5.832 3.579 1.00 97.81 80 PHE A N 1
ATOM 661 C CA . PHE A 1 80 ? -0.746 -5.022 2.402 1.00 97.81 80 PHE A CA 1
ATOM 662 C C . PHE A 1 80 ? -1.956 -4.781 1.487 1.00 97.81 80 PHE A C 1
ATOM 664 O O . PHE A 1 80 ? -2.028 -3.739 0.834 1.00 97.81 80 PHE A O 1
ATOM 671 N N . ARG A 1 81 ? -2.957 -5.675 1.467 1.00 97.69 81 ARG A N 1
ATOM 672 C CA . ARG A 1 81 ? -4.218 -5.446 0.743 1.00 97.69 81 ARG A CA 1
ATOM 673 C C . ARG A 1 81 ? -4.869 -4.121 1.142 1.00 97.69 81 ARG A C 1
ATOM 675 O O . ARG A 1 81 ? -5.338 -3.386 0.272 1.00 97.69 81 ARG A O 1
ATOM 682 N N . HIS A 1 82 ? -4.908 -3.820 2.438 1.00 98.00 82 HIS A N 1
ATOM 683 C CA . HIS A 1 82 ? -5.542 -2.615 2.970 1.00 98.00 82 HIS A CA 1
ATOM 684 C C . HIS A 1 82 ? -4.717 -1.370 2.649 1.00 98.00 82 HIS A C 1
ATOM 686 O O . HIS A 1 82 ? -5.277 -0.369 2.206 1.00 98.00 82 HIS A O 1
ATOM 692 N N . VAL A 1 83 ? -3.386 -1.471 2.738 1.00 98.06 83 VAL A N 1
ATOM 693 C CA . VAL A 1 83 ? -2.463 -0.423 2.271 1.00 98.06 83 VAL A CA 1
ATOM 694 C C . VAL A 1 83 ? -2.710 -0.118 0.791 1.00 98.06 83 VAL A C 1
ATOM 696 O O . VAL A 1 83 ? -2.898 1.034 0.404 1.00 98.06 83 VAL A O 1
ATOM 699 N N . LEU A 1 84 ? -2.774 -1.148 -0.054 1.00 97.88 84 LEU A N 1
ATOM 700 C CA . LEU A 1 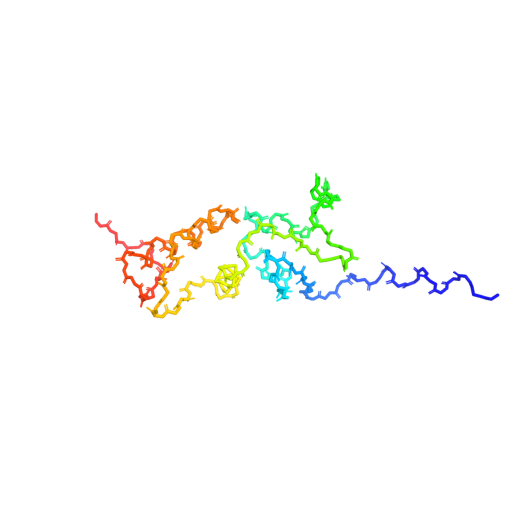84 ? -2.985 -0.988 -1.489 1.00 97.88 84 LEU A CA 1
ATOM 701 C C . LEU A 1 84 ? -4.370 -0.412 -1.817 1.00 97.88 84 LEU A C 1
ATOM 703 O O . LEU A 1 84 ? -4.492 0.403 -2.731 1.00 97.88 84 LEU A O 1
ATOM 707 N N . ASN A 1 85 ? -5.411 -0.800 -1.081 1.00 97.75 85 ASN A N 1
ATOM 708 C CA . ASN A 1 85 ? -6.746 -0.228 -1.245 1.00 97.75 85 ASN A CA 1
ATOM 709 C C . ASN A 1 85 ? -6.795 1.242 -0.823 1.00 97.75 85 ASN A C 1
ATOM 711 O O . ASN A 1 85 ? -7.361 2.045 -1.561 1.00 97.75 85 ASN A O 1
ATOM 715 N N . PHE A 1 86 ? -6.120 1.618 0.264 1.00 97.69 86 PHE A N 1
ATOM 716 C CA . PHE A 1 86 ? -5.962 3.021 0.642 1.00 97.69 86 PHE A CA 1
ATOM 717 C C . PHE A 1 86 ? -5.284 3.827 -0.474 1.00 97.69 86 PHE A C 1
ATOM 719 O O . PHE A 1 86 ? -5.764 4.887 -0.863 1.00 97.69 86 PHE A O 1
ATOM 726 N N . LEU A 1 87 ? -4.226 3.291 -1.093 1.00 96.25 87 LEU A N 1
ATOM 727 C CA . LEU A 1 87 ? -3.586 3.927 -2.252 1.00 96.25 87 LEU A CA 1
ATOM 728 C C . LEU A 1 87 ? -4.527 4.057 -3.464 1.00 96.25 87 LEU A C 1
ATOM 730 O O . LEU A 1 87 ? -4.376 4.983 -4.260 1.00 96.25 87 LEU A O 1
ATOM 734 N N . ARG A 1 88 ? -5.503 3.161 -3.641 1.00 96.06 88 ARG A N 1
ATOM 735 C CA . ARG A 1 88 ? -6.477 3.218 -4.749 1.00 96.06 88 ARG A CA 1
ATOM 736 C C . ARG A 1 88 ? -7.599 4.214 -4.488 1.00 96.06 88 ARG A C 1
ATOM 738 O O . ARG A 1 88 ? -7.905 5.014 -5.367 1.00 96.06 88 ARG A O 1
ATOM 745 N N . LEU A 1 89 ? -8.167 4.195 -3.290 1.00 94.75 89 LEU A N 1
ATOM 746 C CA . LEU A 1 89 ? -9.354 4.973 -2.939 1.00 94.75 89 LEU A CA 1
ATOM 747 C C . LEU A 1 89 ? -8.973 6.365 -2.415 1.00 94.75 89 LEU A C 1
ATOM 749 O O . LEU A 1 89 ? -9.485 7.373 -2.890 1.00 94.75 89 LEU A O 1
ATOM 753 N N . GLY A 1 90 ? -7.938 6.449 -1.580 1.00 92.31 90 GLY A N 1
ATOM 754 C CA . GLY A 1 90 ? -7.560 7.658 -0.841 1.00 92.31 90 GLY A CA 1
ATOM 755 C C . GLY A 1 90 ? -8.219 7.743 0.535 1.00 92.31 90 GLY A C 1
ATOM 756 O O . GLY A 1 90 ? -8.026 8.727 1.235 1.00 92.31 90 GLY A O 1
ATOM 757 N N . GLU A 1 91 ? -8.965 6.708 0.915 1.00 93.06 91 GLU A N 1
ATOM 758 C CA . GLU A 1 91 ? -9.637 6.555 2.199 1.00 93.06 91 GLU A CA 1
ATOM 759 C C . GLU A 1 91 ? -9.412 5.139 2.742 1.00 93.06 91 GLU A C 1
ATOM 761 O O . GLU A 1 91 ? -9.115 4.199 1.993 1.00 93.06 91 GLU A O 1
ATOM 766 N N . LEU A 1 92 ? -9.511 4.996 4.064 1.00 94.75 92 LEU A N 1
ATOM 767 C CA . LEU A 1 92 ? -9.321 3.724 4.747 1.00 94.75 92 LEU A CA 1
ATOM 768 C C . LEU A 1 92 ? -10.657 2.990 4.857 1.00 94.75 92 LEU A C 1
ATOM 770 O O . LEU A 1 92 ? -11.520 3.380 5.636 1.00 94.75 92 LEU A O 1
ATOM 774 N N . VAL A 1 93 ? -10.786 1.898 4.104 1.00 92.56 93 VAL A N 1
ATOM 775 C CA . VAL A 1 93 ? -11.949 1.003 4.148 1.00 92.56 93 VAL A CA 1
ATOM 776 C C . VAL A 1 93 ? -11.511 -0.350 4.696 1.00 92.56 93 VAL 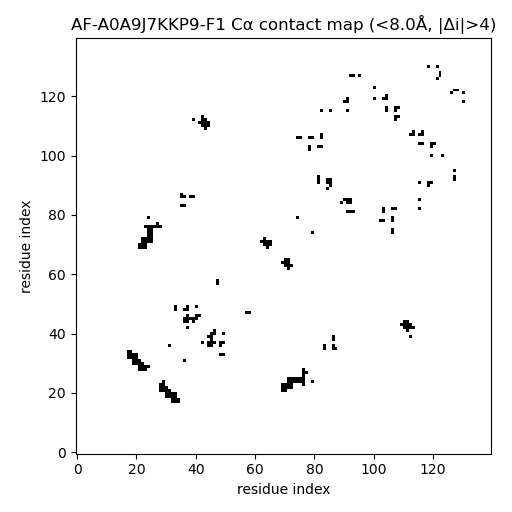A C 1
ATOM 778 O O . VAL A 1 93 ? -10.676 -1.039 4.095 1.00 92.56 93 VAL A O 1
ATOM 781 N N . LEU A 1 94 ? -12.076 -0.724 5.841 1.00 93.81 94 LEU A N 1
ATOM 782 C CA . LEU A 1 94 ? -11.800 -1.973 6.547 1.00 93.81 94 LEU A CA 1
ATOM 783 C C . LEU A 1 94 ? -13.095 -2.776 6.720 1.00 93.81 94 LEU A C 1
ATOM 785 O O . LEU A 1 94 ? -14.160 -2.168 6.808 1.00 93.81 94 LEU A O 1
ATOM 789 N N . PRO A 1 95 ? -13.023 -4.118 6.753 1.00 92.12 95 PRO A N 1
ATOM 790 C CA . PRO A 1 95 ? -14.141 -4.948 7.195 1.00 92.12 95 PRO A CA 1
ATOM 791 C C . PRO A 1 95 ? -14.625 -4.552 8.595 1.00 92.12 95 PRO A C 1
ATOM 793 O O . PRO A 1 95 ? -13.814 -4.170 9.440 1.00 92.12 95 PRO A O 1
ATOM 796 N N . ASP A 1 96 ? -15.923 -4.712 8.857 1.00 85.50 96 ASP A N 1
ATOM 797 C CA . ASP A 1 96 ? -16.525 -4.396 10.162 1.00 85.50 96 ASP A CA 1
ATOM 798 C C . ASP A 1 96 ? -15.895 -5.198 11.314 1.00 85.50 96 ASP A C 1
ATOM 800 O O . ASP A 1 96 ? -15.822 -4.731 12.448 1.00 85.50 96 ASP A O 1
ATOM 804 N N . ASP A 1 97 ? -15.405 -6.403 11.023 1.00 88.94 97 ASP A N 1
ATOM 805 C CA . ASP A 1 97 ? -14.764 -7.315 11.966 1.00 88.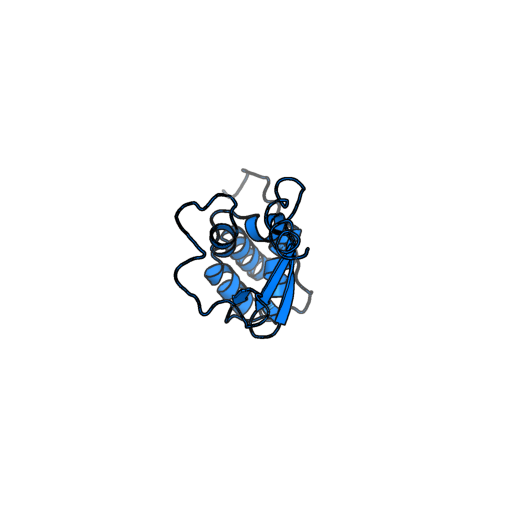94 97 ASP A CA 1
ATOM 806 C C . ASP A 1 97 ? -13.229 -7.288 11.894 1.00 88.94 97 ASP A C 1
ATOM 808 O O . ASP A 1 97 ? -12.571 -8.223 12.356 1.00 88.94 97 ASP A O 1
ATOM 812 N N . PHE A 1 98 ? -12.634 -6.233 11.330 1.00 93.38 98 PHE A N 1
ATOM 813 C CA . PHE A 1 98 ? -11.183 -6.123 11.215 1.00 93.38 98 PHE A CA 1
ATOM 814 C C . PHE A 1 98 ? -10.508 -5.988 12.589 1.00 93.38 98 PHE A C 1
ATOM 816 O O . PHE A 1 98 ? -10.704 -5.008 13.307 1.00 93.38 98 PHE A O 1
ATOM 823 N N . ARG A 1 99 ? -9.677 -6.975 12.951 1.00 92.69 99 ARG A N 1
ATOM 824 C CA . ARG A 1 99 ? -9.020 -7.075 14.274 1.00 92.69 99 ARG A CA 1
ATOM 825 C C . ARG A 1 99 ? -7.521 -6.778 14.265 1.00 92.69 99 ARG A C 1
ATOM 827 O O . ARG A 1 99 ? -6.899 -6.783 15.319 1.00 92.69 99 ARG A O 1
ATOM 834 N N . GLU A 1 100 ? -6.934 -6.525 13.100 1.00 96.19 100 GLU A N 1
ATOM 835 C CA . GLU A 1 100 ? -5.480 -6.393 12.926 1.00 96.19 100 GLU A CA 1
ATOM 836 C C . GLU A 1 100 ? -5.047 -4.922 12.770 1.00 96.19 100 GLU A C 1
ATOM 838 O O . GLU A 1 100 ? -4.140 -4.606 12.000 1.00 96.19 100 GLU A O 1
ATOM 843 N N . LEU A 1 101 ? -5.707 -4.000 13.487 1.00 95.19 101 LEU A N 1
ATOM 844 C CA . LEU A 1 101 ? -5.421 -2.559 13.417 1.00 95.19 101 LEU A CA 1
ATOM 845 C C . LEU A 1 101 ? -3.984 -2.213 13.787 1.00 95.19 101 LEU A C 1
ATOM 847 O O . LEU A 1 101 ? -3.340 -1.476 13.046 1.00 95.19 101 LEU A O 1
ATOM 851 N N . ASP A 1 102 ? -3.479 -2.764 14.891 1.00 95.88 102 ASP A N 1
ATOM 852 C CA . ASP A 1 102 ? -2.113 -2.497 15.347 1.00 95.88 102 ASP A CA 1
ATOM 853 C C . ASP A 1 102 ? -1.096 -2.915 14.280 1.00 95.88 102 ASP A C 1
ATOM 855 O O . ASP A 1 102 ? -0.135 -2.201 13.993 1.00 95.88 102 ASP A O 1
ATOM 859 N N . LEU A 1 103 ? -1.339 -4.058 13.633 1.00 97.56 103 LEU A N 1
ATOM 860 C CA . LEU A 1 103 ? -0.494 -4.550 12.554 1.00 97.56 103 LEU A CA 1
ATOM 861 C C . LEU A 1 103 ? -0.594 -3.652 11.313 1.00 97.56 103 LEU A C 1
ATOM 863 O O . LEU A 1 103 ? 0.430 -3.315 10.717 1.00 97.56 103 LEU A O 1
ATOM 867 N N . LEU A 1 104 ? -1.798 -3.199 10.953 1.00 97.88 104 L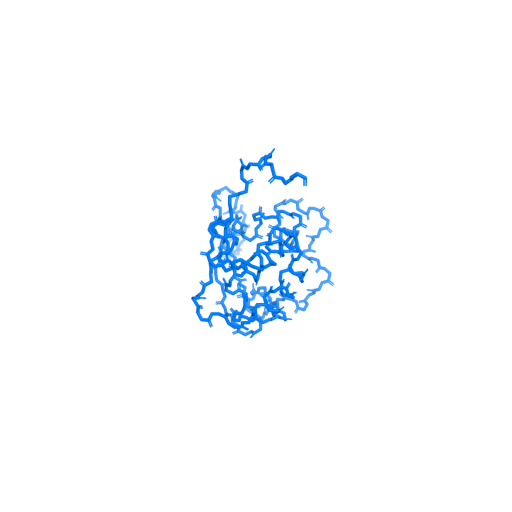EU A N 1
ATOM 868 C CA . LEU A 1 104 ? -1.995 -2.247 9.861 1.00 97.88 104 LEU A CA 1
ATOM 869 C C . LEU A 1 104 ? -1.313 -0.900 10.131 1.00 97.88 104 LEU A C 1
ATOM 871 O O . LEU A 1 104 ? -0.729 -0.329 9.210 1.00 97.88 104 LEU A O 1
ATOM 875 N N . GLU A 1 105 ? -1.333 -0.409 11.371 1.00 97.44 105 GLU A N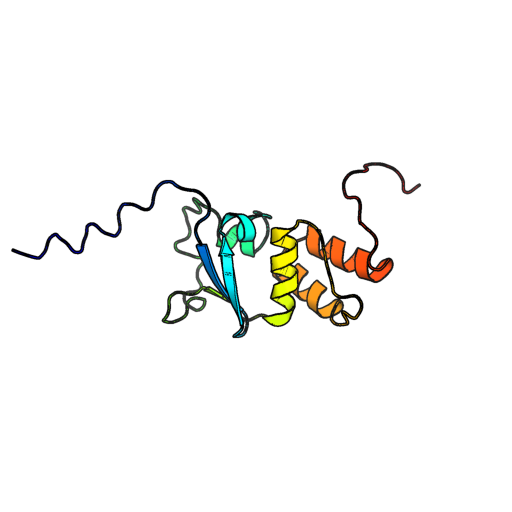 1
ATOM 876 C CA . GLU A 1 105 ? -0.592 0.792 11.762 1.00 97.44 105 GLU A CA 1
ATOM 877 C C . GLU A 1 105 ? 0.913 0.589 11.551 1.00 97.44 105 GLU A C 1
ATOM 879 O O . GLU A 1 105 ? 1.567 1.435 10.938 1.00 97.44 105 GLU A O 1
ATOM 884 N N . LYS A 1 106 ? 1.463 -0.562 11.963 1.00 97.69 106 LYS A N 1
ATOM 885 C CA . LYS A 1 106 ? 2.883 -0.887 11.747 1.00 97.69 106 LYS A CA 1
ATOM 886 C C . LYS A 1 106 ? 3.262 -1.005 10.278 1.00 97.69 106 LYS A C 1
ATOM 888 O O . LYS A 1 106 ? 4.342 -0.549 9.899 1.00 97.69 106 LYS A O 1
ATOM 893 N N . GLU A 1 107 ? 2.390 -1.546 9.433 1.00 97.56 107 GLU A N 1
ATOM 894 C CA . GLU A 1 107 ? 2.622 -1.533 7.987 1.00 97.56 107 GLU A CA 1
ATOM 895 C C . GLU A 1 107 ? 2.538 -0.115 7.406 1.00 97.56 107 GLU A C 1
ATOM 897 O O . GLU A 1 107 ? 3.375 0.264 6.587 1.00 97.56 107 GLU A O 1
ATOM 902 N N . ALA A 1 108 ? 1.591 0.713 7.853 1.00 97.12 108 ALA A N 1
ATOM 903 C CA . ALA A 1 108 ? 1.482 2.106 7.420 1.00 97.12 108 ALA A CA 1
ATOM 904 C C . ALA A 1 108 ? 2.737 2.927 7.774 1.00 97.12 108 ALA A C 1
ATOM 906 O O . ALA A 1 108 ? 3.242 3.679 6.934 1.00 97.12 108 ALA A O 1
ATOM 907 N N . GLU A 1 109 ? 3.278 2.728 8.982 1.00 96.06 109 GLU A N 1
ATOM 908 C CA . GLU A 1 109 ? 4.555 3.294 9.431 1.00 96.06 109 GLU A CA 1
ATOM 909 C C . GLU A 1 109 ? 5.721 2.771 8.579 1.00 96.06 109 GLU A C 1
ATOM 911 O O . GLU A 1 109 ? 6.553 3.554 8.112 1.00 96.06 109 GLU A O 1
ATOM 916 N N . PHE A 1 110 ? 5.769 1.462 8.302 1.00 94.56 110 PHE A N 1
ATOM 917 C CA . PHE A 1 110 ? 6.806 0.868 7.458 1.00 94.56 110 PHE A CA 1
ATOM 918 C C . PHE A 1 110 ? 6.791 1.443 6.037 1.00 94.56 110 PHE A C 1
ATOM 920 O O . PHE A 1 110 ? 7.844 1.801 5.503 1.00 94.56 110 PHE A O 1
ATOM 927 N N . TYR A 1 111 ? 5.628 1.557 5.398 1.00 94.00 111 TYR A N 1
ATOM 928 C CA . TYR A 1 111 ? 5.531 2.128 4.055 1.00 94.00 111 TYR A CA 1
ATOM 929 C C . TYR A 1 111 ? 5.660 3.654 4.033 1.00 94.00 111 TYR A C 1
ATOM 931 O O . TYR A 1 111 ? 5.766 4.224 2.944 1.00 94.00 111 TYR A O 1
ATOM 939 N N . ASP A 1 112 ? 5.746 4.299 5.200 1.00 94.69 112 ASP A N 1
ATOM 940 C CA . ASP A 1 112 ? 5.916 5.743 5.360 1.00 94.69 112 ASP A CA 1
ATOM 941 C C . ASP A 1 112 ? 4.776 6.520 4.672 1.00 94.69 112 ASP A C 1
ATOM 943 O O . ASP A 1 112 ? 4.998 7.448 3.895 1.00 94.69 112 ASP A O 1
ATOM 947 N N . ILE A 1 113 ? 3.533 6.074 4.899 1.00 96.56 113 ILE A N 1
ATOM 948 C CA . ILE A 1 113 ? 2.311 6.711 4.383 1.00 96.56 113 ILE A CA 1
ATOM 949 C C . ILE A 1 113 ? 1.610 7.394 5.560 1.00 96.56 113 ILE A C 1
ATOM 951 O O . ILE A 1 113 ? 0.771 6.803 6.239 1.00 96.56 113 ILE A O 1
ATOM 955 N N . GLN A 1 114 ? 1.975 8.648 5.817 1.00 95.62 114 GLN A N 1
ATOM 956 C CA . GLN A 1 114 ? 1.539 9.397 7.001 1.00 95.62 114 GLN A CA 1
ATOM 957 C C . GLN A 1 114 ? 0.017 9.581 7.060 1.00 95.62 114 GLN A C 1
ATOM 959 O O . GLN A 1 114 ? -0.587 9.540 8.130 1.00 95.62 114 GLN A O 1
ATOM 964 N N . GLU A 1 115 ? -0.618 9.746 5.906 1.00 95.50 115 GLU A N 1
ATOM 965 C CA . GLU A 1 115 ? -2.064 9.861 5.757 1.00 95.50 115 GLU A CA 1
ATOM 966 C C . GLU A 1 115 ? -2.777 8.568 6.167 1.00 95.50 115 GLU A C 1
ATOM 968 O O . GLU A 1 115 ? -3.814 8.625 6.824 1.00 95.50 115 GLU A O 1
ATOM 973 N N . LEU A 1 116 ? -2.187 7.407 5.865 1.00 96.88 116 LEU A N 1
ATOM 974 C CA . LEU A 1 116 ? -2.716 6.117 6.296 1.00 96.88 116 LEU A CA 1
ATOM 975 C C . LEU A 1 116 ? -2.525 5.921 7.803 1.00 96.88 116 LEU A C 1
ATOM 977 O O . LEU A 1 116 ? -3.463 5.503 8.467 1.00 96.88 116 LEU A O 1
ATOM 981 N N . VAL A 1 117 ? -1.361 6.275 8.363 1.00 96.44 117 VAL A N 1
ATOM 982 C CA . VAL A 1 117 ? -1.130 6.207 9.822 1.00 96.44 117 VAL A CA 1
ATOM 983 C C . VAL A 1 117 ? -2.187 7.023 10.571 1.00 96.44 117 VAL A C 1
ATOM 985 O O . VAL A 1 117 ? -2.795 6.537 11.525 1.00 96.44 117 VAL A O 1
ATOM 988 N N . LYS A 1 118 ? -2.458 8.250 10.109 1.00 95.31 118 LYS A N 1
ATOM 989 C CA . LYS A 1 118 ? -3.524 9.092 10.667 1.00 95.31 118 LYS A CA 1
ATOM 990 C C . LYS A 1 118 ? -4.891 8.423 10.533 1.00 95.31 118 LYS A C 1
ATOM 992 O O . LYS A 1 118 ? -5.612 8.348 11.520 1.00 95.31 118 LYS A O 1
ATOM 997 N N . ALA A 1 119 ? -5.227 7.907 9.350 1.00 94.19 119 ALA A N 1
ATOM 998 C CA . ALA A 1 119 ? -6.503 7.237 9.118 1.00 94.19 119 ALA A CA 1
ATOM 999 C C . ALA A 1 119 ? -6.704 6.013 10.029 1.00 94.19 119 ALA A C 1
ATOM 1001 O O . ALA A 1 119 ? -7.778 5.871 10.604 1.00 94.19 119 ALA A O 1
ATOM 1002 N N . VAL A 1 120 ? -5.678 5.175 10.225 1.00 94.75 120 VAL A N 1
ATOM 1003 C CA . VAL A 1 120 ? -5.746 3.989 11.100 1.00 94.75 120 VAL A CA 1
ATOM 1004 C C . VAL A 1 120 ? -5.976 4.394 12.556 1.00 94.75 120 VAL A C 1
ATOM 1006 O O . VAL A 1 120 ? -6.868 3.853 13.206 1.00 94.75 120 VAL A O 1
ATOM 1009 N N . ARG A 1 121 ? -5.244 5.399 13.056 1.00 92.12 121 ARG A N 1
ATOM 1010 C CA . ARG A 1 121 ? -5.423 5.912 14.426 1.00 92.12 121 ARG A CA 1
ATOM 1011 C C . ARG A 1 121 ? -6.813 6.501 14.649 1.00 92.12 121 ARG A C 1
ATOM 1013 O O . ARG A 1 121 ? -7.416 6.278 15.696 1.00 92.12 121 ARG A O 1
ATOM 1020 N N . THR A 1 122 ? -7.335 7.233 13.667 1.00 90.06 122 THR A N 1
ATOM 1021 C CA . THR A 1 122 ? -8.690 7.792 13.738 1.00 90.06 122 THR A CA 1
ATOM 1022 C C . THR A 1 122 ? -9.744 6.687 13.698 1.00 90.06 122 THR A C 1
ATOM 1024 O O . THR A 1 122 ? -10.664 6.710 14.512 1.00 90.06 122 THR A O 1
ATOM 1027 N N . TRP A 1 123 ? -9.577 5.676 12.840 1.00 87.81 123 TRP A N 1
ATOM 1028 C CA . TRP A 1 123 ? -10.468 4.513 12.784 1.00 87.81 123 TRP A CA 1
ATOM 1029 C C . TRP A 1 123 ? -10.469 3.734 14.104 1.00 87.81 123 TRP A C 1
ATOM 1031 O O . TRP A 1 123 ? -11.530 3.375 14.598 1.00 87.81 123 TRP A O 1
ATOM 1041 N N . GLY A 1 124 ? -9.312 3.547 14.748 1.00 81.75 124 GLY A N 1
ATOM 1042 C CA . GLY A 1 124 ? -9.235 2.917 16.072 1.00 81.75 124 GLY A CA 1
ATOM 1043 C C . GLY A 1 124 ? -9.940 3.713 17.181 1.00 81.75 124 GLY A C 1
ATOM 1044 O O . GLY A 1 124 ? -10.429 3.126 18.142 1.00 81.75 124 GLY A O 1
ATOM 1045 N N . LYS A 1 125 ? -10.029 5.044 17.047 1.00 76.00 125 LYS A N 1
ATOM 1046 C CA . LYS A 1 125 ? -10.680 5.923 18.032 1.00 76.00 125 LYS A CA 1
ATOM 1047 C C . LYS A 1 125 ? -12.190 6.086 17.810 1.00 76.00 125 LYS A C 1
ATOM 1049 O O . LYS A 1 125 ? -12.914 6.250 18.788 1.00 76.00 125 LYS A O 1
ATOM 1054 N N . TYR A 1 126 ? -12.657 6.070 16.559 1.00 75.00 126 TYR A N 1
ATOM 1055 C CA . TYR A 1 126 ? -14.042 6.425 16.200 1.00 75.00 126 TYR A CA 1
ATOM 1056 C C . TYR A 1 126 ? -14.790 5.366 15.368 1.00 75.00 126 TYR A C 1
ATOM 1058 O O . TYR A 1 126 ? -15.987 5.514 15.131 1.00 75.00 126 TYR A O 1
ATOM 1066 N N . GLY A 1 127 ? -14.125 4.290 14.944 1.00 65.31 127 GLY A N 1
ATOM 1067 C CA . GLY A 1 127 ? -14.690 3.253 14.078 1.00 65.31 127 GLY A CA 1
ATOM 1068 C C . GLY A 1 127 ? -14.887 3.704 12.625 1.00 65.31 127 GLY A C 1
ATOM 1069 O O . GLY A 1 127 ? -14.277 4.667 12.159 1.00 65.31 127 GLY A O 1
ATOM 1070 N N . CYS A 1 128 ? -15.752 2.990 11.895 1.00 57.91 128 CYS A N 1
ATOM 1071 C CA . CYS A 1 128 ? -16.113 3.268 10.501 1.00 57.91 128 CYS A CA 1
ATOM 1072 C C . CYS A 1 128 ? -17.025 4.507 10.381 1.00 57.91 128 CYS A C 1
ATOM 1074 O O . CYS A 1 128 ? -18.199 4.401 10.027 1.00 57.91 128 CYS A O 1
ATOM 1076 N N . GLN A 1 129 ? -16.504 5.693 10.694 1.00 54.94 129 GLN A N 1
ATOM 1077 C CA . GLN A 1 129 ? -17.134 6.961 10.324 1.00 54.94 129 GLN A CA 1
ATOM 1078 C C . GLN A 1 129 ? -16.312 7.649 9.223 1.00 54.94 129 GLN A C 1
ATOM 1080 O O . GLN A 1 129 ? -15.081 7.571 9.260 1.00 54.94 129 GLN A O 1
ATOM 1085 N N . PRO A 1 130 ? -16.952 8.307 8.236 1.00 48.62 130 PRO A N 1
ATOM 1086 C CA . PRO A 1 130 ? -16.236 9.033 7.195 1.00 48.62 130 PRO A CA 1
ATOM 1087 C C . PRO A 1 130 ? -15.363 10.117 7.832 1.00 48.62 130 PRO A C 1
ATOM 1089 O O . PRO A 1 130 ? -15.867 11.014 8.506 1.00 48.62 130 PRO A O 1
ATOM 1092 N N . VAL A 1 131 ? -14.050 10.025 7.634 1.00 51.72 131 VAL A N 1
ATOM 1093 C CA . VAL A 1 131 ? -13.122 11.093 8.004 1.00 51.72 131 VAL A CA 1
ATOM 1094 C C . VAL A 1 131 ? -13.111 12.116 6.877 1.00 51.72 131 VAL A C 1
ATOM 1096 O O . VAL A 1 131 ? -12.487 11.907 5.838 1.00 51.72 131 VAL A O 1
ATOM 1099 N N . ASP A 1 132 ? -13.848 13.208 7.065 1.00 49.75 132 ASP A N 1
ATOM 1100 C CA . ASP A 1 132 ? -13.785 14.345 6.155 1.00 49.75 132 ASP A CA 1
ATOM 1101 C C . ASP A 1 132 ? -12.424 15.038 6.320 1.00 49.75 132 ASP A C 1
ATOM 1103 O O . ASP A 1 132 ? -12.118 15.631 7.355 1.00 49.75 132 ASP A O 1
ATOM 1107 N N . PHE A 1 133 ? -11.562 14.905 5.313 1.00 48.38 133 PHE A N 1
ATOM 1108 C CA . PHE A 1 133 ? -10.244 15.542 5.289 1.00 48.38 133 PHE A CA 1
ATOM 1109 C C . PHE A 1 133 ? -10.294 16.988 4.772 1.00 48.38 133 PHE A C 1
ATOM 1111 O O . PHE A 1 133 ? -9.237 17.588 4.571 1.00 48.38 133 PHE A O 1
ATOM 1118 N N . ASN A 1 134 ? -11.489 17.543 4.541 1.00 45.56 134 ASN A N 1
ATOM 1119 C CA . ASN A 1 134 ? -11.682 18.807 3.841 1.00 45.56 134 ASN A CA 1
ATOM 1120 C C . ASN A 1 134 ? -12.262 19.947 4.697 1.00 45.56 134 ASN A C 1
ATOM 1122 O O . ASN A 1 134 ? -12.825 20.888 4.140 1.00 45.56 134 ASN A O 1
ATOM 1126 N N . GLU A 1 135 ? -12.068 19.940 6.020 1.00 44.31 135 GLU A N 1
ATOM 1127 C CA . GLU A 1 135 ? -12.461 21.074 6.868 1.00 44.31 135 GLU A CA 1
ATOM 1128 C C . GLU A 1 135 ? -11.342 21.532 7.821 1.00 44.31 135 GLU A C 1
ATOM 1130 O O . GLU A 1 135 ? -11.082 20.942 8.867 1.00 44.31 135 GLU A O 1
ATOM 1135 N N . GLU A 1 136 ? -10.725 22.676 7.498 1.00 46.03 136 GLU A N 1
ATOM 1136 C CA . GLU A 1 136 ? -9.939 23.515 8.419 1.00 46.03 136 GLU A CA 1
ATOM 1137 C C . GLU A 1 136 ? -10.810 24.166 9.518 1.00 46.03 136 GLU A C 1
ATOM 1139 O O . GLU A 1 136 ? -10.642 25.344 9.841 1.00 46.03 136 GLU A O 1
ATOM 1144 N N . ARG A 1 137 ? -11.784 23.464 10.106 1.00 50.25 137 ARG A N 1
ATOM 1145 C CA . ARG A 1 137 ? -12.655 24.059 11.124 1.00 50.25 137 ARG A CA 1
ATOM 1146 C C . ARG A 1 137 ? -12.985 23.090 12.254 1.00 50.25 137 ARG A C 1
ATOM 1148 O O . ARG A 1 137 ? -13.725 22.135 12.093 1.00 50.25 137 ARG A O 1
ATOM 1155 N N . ILE A 1 138 ? -12.533 23.520 13.434 1.00 45.22 138 ILE A N 1
ATOM 1156 C CA . ILE A 1 138 ? -13.039 23.209 14.776 1.00 45.22 138 ILE A CA 1
ATOM 1157 C C . ILE A 1 138 ? -12.442 21.950 15.418 1.00 45.22 138 ILE A C 1
ATOM 1159 O O . ILE A 1 138 ? -13.003 20.864 15.363 1.00 45.22 138 ILE A O 1
ATOM 1163 N N . TRP A 1 139 ? -11.385 22.173 16.198 1.00 41.16 139 TRP A N 1
ATOM 1164 C CA . TRP A 1 139 ? -11.413 21.788 17.610 1.00 41.16 139 TRP A CA 1
ATOM 1165 C C . TRP A 1 139 ? -11.007 23.032 18.412 1.00 41.16 139 TRP A C 1
ATOM 1167 O O . TRP A 1 139 ? -9.981 23.635 18.099 1.00 41.16 139 TRP A O 1
ATOM 1177 N N . PHE A 1 140 ? -11.884 23.466 19.325 1.00 42.03 140 PHE A N 1
ATOM 1178 C CA . PHE A 1 140 ? -11.641 24.568 20.267 1.00 42.03 140 PHE A CA 1
ATOM 1179 C C . PHE A 1 140 ? -10.385 24.325 21.109 1.00 42.03 140 PHE A C 1
ATOM 1181 O O . PHE A 1 140 ? -10.146 23.147 21.465 1.00 42.03 140 PHE A O 1
#